Protein AF-A0A9Q0YJ57-F1 (afdb_monomer_lite)

Secondary structure (DSSP, 8-state):
-PPPPPSS-HHHHHHHHHHTTTTSPPTTS----EEE---TTS-TTGGGS-EEEETTSS-EEE-TTSSPPTT-B---TT---TTEEEEEETTEEEEEE---TTSSSS---

Radius of gyration: 16.54 Å; chains: 1; bounding box: 43×27×50 Å

Organism: Holothuria leucospilota (NCBI:txid206669)

Sequence (109 aa):
MAFQTCSVSPDGYRDEQCAATASEPHFDGMIYGWTRYFGSFLDFTDYCQNPCLRSDNMFWSRRPPGLNEDGTECWDYNVGDENVYLRCVRGFCLVRLLKSLHLYALNMP

Foldseek 3Di:
DDDDDDPADLQRVLQVVQQVQQPPADPVRDGFGWGQDDDPPDDQLQSQQSWTATPVRPDIDRGPVRGDDWFRFTDDPVPPDPQWTWTDDPSGTDTDGCPDPPPPPPDDD

Structure (mmCIF, N/CA/C/O backbone):
data_AF-A0A9Q0YJ57-F1
#
_entry.id   AF-A0A9Q0YJ57-F1
#
loop_
_atom_site.group_PDB
_atom_site.id
_atom_site.type_symbol
_atom_site.label_atom_id
_atom_site.label_alt_id
_atom_site.label_comp_id
_atom_site.label_asym_id
_atom_site.label_entity_id
_atom_site.label_seq_id
_atom_site.pdbx_PDB_ins_code
_atom_site.Cartn_x
_atom_site.Cartn_y
_atom_site.Cartn_z
_atom_site.occupancy
_atom_site.B_iso_or_equiv
_atom_site.auth_seq_id
_atom_site.auth_comp_id
_atom_site.auth_asym_id
_atom_site.auth_atom_id
_atom_site.pdbx_PDB_model_num
ATOM 1 N N . MET A 1 1 ? -10.142 -12.797 27.248 1.00 39.78 1 MET A N 1
ATOM 2 C CA . MET A 1 1 ? -9.075 -13.103 26.272 1.00 39.78 1 MET A CA 1
ATOM 3 C C . MET A 1 1 ? -8.180 -11.880 26.203 1.00 39.78 1 MET A C 1
ATOM 5 O O . MET A 1 1 ? -8.698 -10.804 25.938 1.00 39.78 1 MET A O 1
ATOM 9 N N . ALA A 1 2 ? -6.905 -12.005 26.570 1.00 44.44 2 ALA A N 1
ATOM 10 C CA . ALA A 1 2 ? -5.960 -10.894 26.488 1.00 44.44 2 ALA A CA 1
ATOM 11 C C . ALA A 1 2 ? -5.577 -10.673 25.017 1.00 44.44 2 ALA A C 1
ATOM 13 O O . ALA A 1 2 ? -5.301 -11.641 24.312 1.00 44.44 2 ALA A O 1
ATOM 14 N N . PHE A 1 3 ? -5.589 -9.423 24.553 1.00 55.47 3 PHE A N 1
ATOM 15 C CA . PHE A 1 3 ? -5.035 -9.076 23.246 1.00 55.47 3 PHE A CA 1
ATOM 16 C C . PHE A 1 3 ? -3.515 -9.214 23.328 1.00 55.47 3 PHE A C 1
ATOM 18 O O . PHE A 1 3 ? -2.870 -8.518 24.110 1.00 55.47 3 PHE A O 1
ATOM 25 N N . GLN A 1 4 ? -2.953 -10.142 22.560 1.00 66.06 4 GLN A N 1
ATOM 26 C CA . GLN A 1 4 ? -1.510 -10.300 22.452 1.00 66.06 4 GLN A CA 1
ATOM 27 C C . GLN A 1 4 ? -0.984 -9.293 21.428 1.00 66.06 4 GLN A C 1
ATOM 29 O O . GLN A 1 4 ? -1.465 -9.236 20.297 1.00 66.06 4 GLN A O 1
ATOM 34 N N . THR A 1 5 ? -0.010 -8.481 21.829 1.00 66.62 5 THR A N 1
ATOM 35 C CA . THR A 1 5 ? 0.680 -7.563 20.921 1.00 66.62 5 THR A CA 1
ATOM 36 C C . THR A 1 5 ? 1.546 -8.358 19.950 1.00 66.62 5 THR A C 1
ATOM 38 O O . THR A 1 5 ? 2.273 -9.263 20.368 1.00 66.62 5 THR A O 1
ATOM 41 N N . CYS A 1 6 ? 1.493 -8.010 18.666 1.00 74.62 6 CYS A N 1
ATOM 42 C CA . CYS A 1 6 ? 2.451 -8.521 17.690 1.00 74.62 6 CYS A CA 1
ATOM 43 C C . CYS A 1 6 ? 3.832 -7.891 17.939 1.00 74.62 6 CYS A C 1
ATOM 45 O O . CYS A 1 6 ? 3.927 -6.794 18.489 1.00 74.62 6 CYS A O 1
ATOM 47 N N . SER A 1 7 ? 4.905 -8.575 17.536 1.00 77.44 7 SER A N 1
ATOM 48 C CA . SER A 1 7 ? 6.268 -8.018 17.571 1.00 77.44 7 SER A CA 1
ATOM 49 C C . SER A 1 7 ? 6.485 -6.920 16.526 1.00 77.44 7 SER A C 1
ATOM 51 O O . SER A 1 7 ? 7.416 -6.129 16.649 1.00 77.44 7 SER A O 1
ATOM 53 N N . VAL A 1 8 ? 5.636 -6.888 15.498 1.00 78.12 8 VAL A N 1
ATOM 54 C CA . VAL A 1 8 ? 5.673 -5.922 14.402 1.00 78.12 8 VAL A CA 1
ATOM 55 C C . VAL A 1 8 ? 4.728 -4.771 14.733 1.00 78.12 8 VAL A C 1
ATOM 57 O O . VAL A 1 8 ? 3.608 -4.991 15.203 1.00 78.12 8 VAL A O 1
ATOM 60 N N . SER A 1 9 ? 5.179 -3.537 14.509 1.00 83.25 9 SER A N 1
ATOM 61 C CA . SER A 1 9 ? 4.307 -2.369 14.622 1.00 83.25 9 SER A CA 1
ATOM 62 C C . SER A 1 9 ? 3.229 -2.401 13.528 1.00 83.25 9 SER A C 1
ATOM 64 O O . SER A 1 9 ? 3.441 -3.012 12.480 1.00 83.25 9 SER A O 1
ATOM 66 N N . PRO A 1 10 ? 2.086 -1.725 13.713 1.00 80.00 10 PRO A N 1
ATOM 67 C CA . PRO A 1 10 ? 1.065 -1.645 12.667 1.00 80.00 10 PRO A CA 1
ATOM 68 C C . PRO A 1 10 ? 1.601 -1.131 11.321 1.00 80.00 10 PRO A C 1
ATOM 70 O O . PRO A 1 10 ? 1.283 -1.685 10.270 1.00 80.00 10 PRO A O 1
ATOM 73 N N . ASP A 1 11 ? 2.479 -0.126 11.361 1.00 81.56 11 ASP A N 1
ATOM 74 C CA . ASP A 1 11 ? 3.188 0.382 10.184 1.00 81.56 11 ASP A CA 1
ATOM 75 C C . ASP A 1 11 ? 4.098 -0.673 9.549 1.00 81.56 11 ASP A C 1
ATOM 77 O O . ASP A 1 11 ? 4.103 -0.821 8.327 1.00 81.56 11 ASP A O 1
ATOM 81 N N . GLY A 1 12 ? 4.835 -1.426 10.371 1.00 86.06 12 GLY A N 1
ATOM 82 C CA . GLY A 1 12 ? 5.713 -2.496 9.902 1.00 86.06 12 GLY A CA 1
ATOM 83 C C . GLY A 1 12 ? 4.940 -3.631 9.235 1.00 86.06 12 GLY A C 1
ATOM 84 O O . GLY A 1 12 ? 5.380 -4.165 8.224 1.00 86.06 12 GLY A O 1
ATOM 85 N N . TYR A 1 13 ? 3.739 -3.942 9.720 1.00 90.50 13 TYR A N 1
ATOM 86 C CA . TYR A 1 13 ? 2.889 -4.950 9.089 1.00 90.50 13 TYR A CA 1
ATOM 87 C C . TYR A 1 13 ? 2.419 -4.518 7.691 1.00 90.50 13 TYR A C 1
ATOM 89 O O . TYR A 1 13 ? 2.240 -5.349 6.800 1.00 90.50 13 TYR A O 1
ATOM 97 N N . ARG A 1 14 ? 2.272 -3.210 7.448 1.00 90.50 14 ARG A N 1
ATOM 98 C CA . ARG A 1 14 ? 1.981 -2.709 6.100 1.00 90.50 14 ARG A CA 1
ATOM 99 C C . ARG A 1 14 ? 3.199 -2.778 5.180 1.00 90.50 14 ARG A C 1
ATOM 101 O O . ARG A 1 14 ? 3.044 -3.061 3.994 1.00 90.50 14 ARG A O 1
ATOM 108 N N . ASP A 1 15 ? 4.404 -2.571 5.712 1.00 92.69 15 ASP A N 1
ATOM 109 C CA . ASP A 1 15 ? 5.631 -2.820 4.947 1.00 92.69 15 ASP A CA 1
ATOM 110 C C . ASP A 1 15 ? 5.745 -4.278 4.516 1.00 92.69 15 ASP A C 1
ATOM 112 O O . ASP A 1 15 ? 6.084 -4.533 3.364 1.00 92.69 15 ASP A O 1
ATOM 116 N N . GLU A 1 16 ? 5.422 -5.220 5.403 1.00 94.25 16 GLU A N 1
ATOM 117 C CA . GLU A 1 16 ? 5.428 -6.653 5.095 1.00 94.25 16 GLU A CA 1
ATOM 118 C C . GLU A 1 16 ? 4.461 -6.991 3.954 1.00 94.25 16 GLU A C 1
ATOM 120 O O . GLU A 1 16 ? 4.857 -7.657 2.995 1.00 94.25 16 GLU A O 1
ATOM 125 N N . GLN A 1 17 ? 3.229 -6.471 4.004 1.00 94.62 17 GLN A N 1
ATOM 126 C CA . GLN A 1 17 ? 2.241 -6.661 2.935 1.00 94.62 17 GLN A CA 1
ATOM 127 C C . GLN A 1 17 ? 2.726 -6.098 1.591 1.00 94.62 17 GLN A C 1
ATOM 129 O O . GLN A 1 17 ? 2.601 -6.762 0.562 1.00 94.62 17 GLN A O 1
ATOM 134 N N . CYS A 1 18 ? 3.336 -4.910 1.580 1.00 95.50 18 CYS A N 1
ATOM 135 C CA . CYS A 1 18 ? 3.898 -4.335 0.358 1.00 95.50 18 CYS A CA 1
ATOM 136 C C . CYS A 1 18 ? 5.098 -5.141 -0.164 1.00 95.50 18 CYS A C 1
ATOM 138 O O . CYS A 1 18 ? 5.152 -5.476 -1.353 1.00 95.50 18 CYS A O 1
ATOM 140 N N . ALA A 1 19 ? 6.039 -5.486 0.717 1.00 96.31 19 ALA A N 1
ATOM 141 C CA . ALA A 1 19 ? 7.251 -6.227 0.386 1.00 96.31 19 ALA A CA 1
ATOM 142 C C . ALA A 1 19 ? 6.950 -7.633 -0.153 1.00 96.31 19 ALA A C 1
ATOM 144 O O . ALA A 1 19 ? 7.650 -8.103 -1.051 1.00 96.31 19 ALA A O 1
ATOM 145 N N . ALA A 1 20 ? 5.873 -8.272 0.315 1.00 95.94 20 ALA A N 1
ATOM 146 C CA . ALA A 1 20 ? 5.409 -9.564 -0.192 1.00 95.94 20 ALA A CA 1
ATOM 147 C C . ALA A 1 20 ? 5.062 -9.539 -1.694 1.00 95.94 20 ALA A C 1
ATOM 149 O O . ALA A 1 20 ? 5.079 -10.577 -2.348 1.00 95.94 20 ALA A O 1
ATOM 150 N N . THR A 1 21 ? 4.805 -8.358 -2.266 1.00 95.31 21 THR A N 1
ATOM 151 C CA . THR A 1 21 ? 4.489 -8.186 -3.694 1.00 95.31 21 THR A CA 1
ATOM 152 C C . THR A 1 21 ? 5.712 -7.876 -4.555 1.00 95.31 21 THR A C 1
ATOM 154 O O . THR A 1 21 ? 5.559 -7.567 -5.736 1.00 95.31 21 THR A O 1
ATOM 157 N N . ALA A 1 22 ? 6.929 -7.915 -4.003 1.00 94.31 22 ALA A N 1
ATOM 158 C CA . ALA A 1 22 ? 8.140 -7.547 -4.737 1.00 94.31 22 ALA A CA 1
ATOM 159 C C . ALA A 1 22 ? 8.389 -8.433 -5.967 1.00 94.31 22 ALA A C 1
ATOM 161 O O . ALA A 1 22 ? 8.915 -7.949 -6.959 1.00 94.31 22 ALA A O 1
ATOM 162 N N . SER A 1 23 ? 7.974 -9.702 -5.950 1.00 95.25 23 SER A N 1
ATOM 163 C CA . SER A 1 23 ? 8.090 -10.596 -7.111 1.00 95.25 23 SER A CA 1
ATOM 164 C C . SER A 1 23 ? 7.079 -10.314 -8.223 1.00 95.25 23 SER A C 1
ATOM 166 O O . SER A 1 23 ? 7.273 -10.785 -9.342 1.00 95.25 23 SER A O 1
ATOM 168 N N . GLU A 1 24 ? 6.009 -9.568 -7.942 1.00 95.12 24 GLU A N 1
ATOM 169 C CA . GLU A 1 24 ? 4.978 -9.252 -8.928 1.00 95.12 24 GLU A CA 1
ATOM 170 C C . GLU A 1 24 ? 5.476 -8.132 -9.860 1.00 95.12 24 GLU A C 1
ATOM 172 O O . GLU A 1 24 ? 5.866 -7.060 -9.382 1.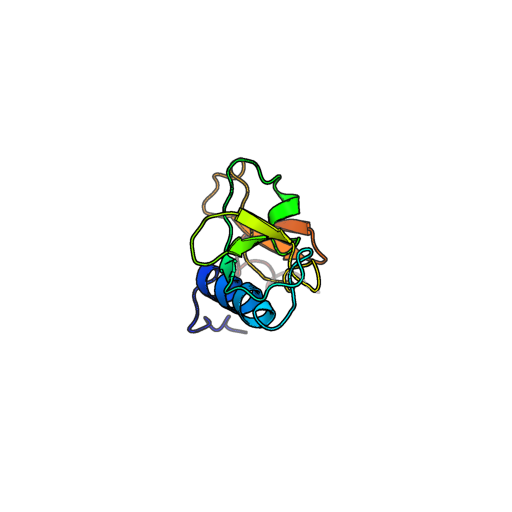00 95.12 24 GLU A O 1
ATOM 177 N N . PRO A 1 25 ? 5.456 -8.303 -11.190 1.00 94.94 25 PRO A N 1
ATOM 178 C CA . PRO A 1 25 ? 5.820 -7.225 -12.100 1.00 94.94 25 PRO A CA 1
ATOM 179 C C . PRO A 1 25 ? 4.902 -6.005 -11.946 1.00 94.94 25 PRO A C 1
ATOM 181 O O . PRO A 1 25 ? 3.715 -6.100 -11.624 1.00 94.94 25 PRO A O 1
ATOM 184 N N . HIS A 1 26 ? 5.456 -4.821 -12.158 1.00 94.19 26 HIS A N 1
ATOM 185 C CA . HIS A 1 26 ? 4.692 -3.596 -12.336 1.00 94.19 26 HIS A CA 1
ATOM 186 C C . HIS A 1 26 ? 4.141 -3.510 -13.775 1.00 94.19 26 HIS A C 1
ATOM 188 O O . HIS A 1 26 ? 4.457 -4.352 -14.615 1.00 94.19 26 HIS A O 1
ATOM 194 N N . PHE A 1 27 ? 3.284 -2.526 -14.086 1.00 91.12 27 PHE A N 1
ATOM 195 C CA . PHE A 1 27 ? 2.628 -2.437 -15.405 1.00 91.12 27 PHE A CA 1
ATOM 196 C C . PHE A 1 27 ? 3.612 -2.230 -16.569 1.00 91.12 27 PHE A C 1
ATOM 198 O O . PHE A 1 27 ? 3.278 -2.489 -17.721 1.00 91.12 27 PHE A O 1
ATOM 205 N N . ASP A 1 28 ? 4.817 -1.754 -16.265 1.00 94.38 28 ASP A N 1
ATOM 206 C CA . ASP A 1 28 ? 5.944 -1.596 -17.188 1.00 94.38 28 ASP A CA 1
ATOM 207 C C . ASP A 1 28 ? 6.760 -2.894 -17.366 1.00 94.38 28 ASP A C 1
ATOM 209 O O . ASP A 1 28 ? 7.740 -2.911 -18.108 1.00 94.38 28 ASP A O 1
ATOM 213 N N . GLY A 1 29 ? 6.362 -3.984 -16.700 1.00 95.00 29 GLY A N 1
ATOM 214 C CA . GLY A 1 29 ? 7.032 -5.282 -16.719 1.00 95.00 29 GLY A CA 1
ATOM 215 C C . GLY A 1 29 ? 8.223 -5.399 -15.765 1.00 95.00 29 GLY A C 1
ATOM 216 O O . GLY A 1 29 ? 8.842 -6.462 -15.707 1.00 95.00 29 GLY A O 1
ATOM 217 N N . MET A 1 30 ? 8.554 -4.350 -15.008 1.00 95.88 30 MET A N 1
ATOM 218 C CA . MET A 1 30 ? 9.711 -4.333 -14.113 1.00 95.88 30 MET A CA 1
ATOM 219 C C . MET A 1 30 ? 9.357 -4.816 -12.704 1.00 95.88 30 MET A C 1
ATOM 221 O O . MET A 1 30 ? 8.245 -4.628 -12.215 1.00 95.88 30 MET A O 1
ATOM 225 N N . ILE A 1 31 ? 10.334 -5.417 -12.027 1.00 96.06 31 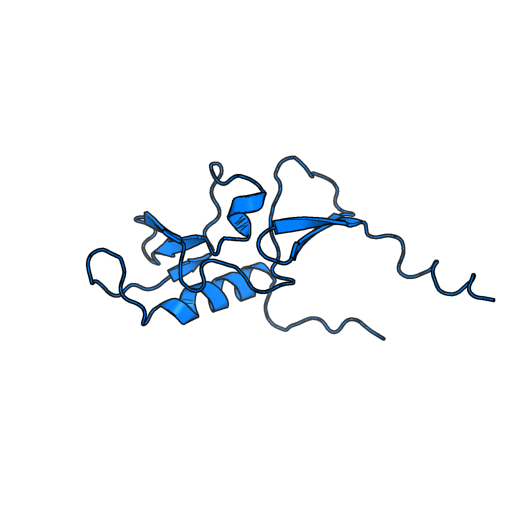ILE A N 1
ATOM 226 C CA . ILE A 1 31 ? 10.237 -5.828 -10.622 1.00 96.06 31 ILE A CA 1
ATOM 227 C C . ILE A 1 31 ? 10.859 -4.751 -9.734 1.00 96.06 31 ILE A C 1
ATOM 229 O O . ILE A 1 31 ? 11.949 -4.250 -10.016 1.00 96.06 31 ILE A O 1
ATOM 233 N N . TYR A 1 32 ? 10.173 -4.426 -8.640 1.00 96.06 32 TYR A N 1
ATOM 234 C CA . TYR A 1 32 ? 10.597 -3.405 -7.691 1.00 96.06 32 TYR A CA 1
ATOM 235 C C . TYR A 1 32 ? 10.423 -3.864 -6.245 1.00 96.06 32 TYR A C 1
ATOM 237 O O . TYR A 1 32 ? 9.569 -4.693 -5.941 1.00 96.06 32 TYR A O 1
ATOM 245 N N . GLY A 1 33 ? 11.215 -3.274 -5.347 1.00 97.31 33 GLY A N 1
A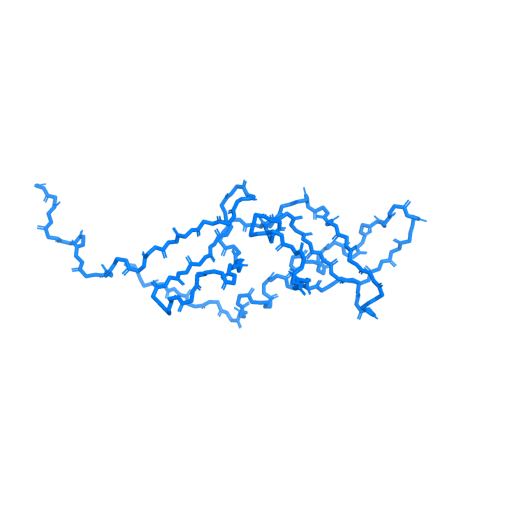TOM 246 C CA . GLY A 1 33 ? 10.926 -3.296 -3.917 1.00 97.31 33 GLY A CA 1
ATOM 247 C C . GLY A 1 33 ? 9.815 -2.304 -3.573 1.00 97.31 33 GLY A C 1
ATOM 248 O O . GLY A 1 33 ? 9.702 -1.248 -4.206 1.00 97.31 33 GLY A O 1
ATOM 249 N N . TRP A 1 34 ? 9.022 -2.638 -2.557 1.00 96.62 34 TRP A N 1
ATOM 250 C CA . TRP A 1 34 ? 7.870 -1.853 -2.121 1.00 96.62 34 TRP A CA 1
ATOM 251 C C . TRP A 1 34 ? 7.849 -1.708 -0.599 1.00 96.62 34 TRP A C 1
ATOM 253 O O . TRP A 1 34 ? 8.211 -2.630 0.125 1.00 96.62 34 TRP A O 1
ATOM 263 N N . THR A 1 35 ? 7.404 -0.550 -0.124 1.00 95.31 35 THR A N 1
ATOM 264 C CA . THR A 1 35 ? 7.197 -0.204 1.292 1.00 95.31 35 THR A CA 1
ATOM 265 C C . THR A 1 35 ? 5.849 0.499 1.433 1.00 95.31 35 THR A C 1
ATOM 267 O O . THR A 1 35 ? 5.207 0.843 0.435 1.00 95.31 35 THR A O 1
ATOM 270 N N . ARG A 1 36 ? 5.386 0.705 2.664 1.00 91.56 36 ARG A N 1
ATOM 271 C CA . ARG A 1 36 ? 4.133 1.401 2.948 1.00 91.56 36 ARG A CA 1
ATOM 272 C C . ARG A 1 36 ? 4.105 2.789 2.297 1.00 91.56 36 ARG A C 1
ATOM 274 O O . ARG A 1 36 ? 5.044 3.571 2.428 1.00 91.56 36 ARG A O 1
ATOM 281 N N . TYR A 1 37 ? 3.001 3.130 1.633 1.00 91.19 37 TYR A N 1
ATOM 282 C CA . TYR A 1 37 ? 2.750 4.504 1.192 1.00 91.19 37 TYR A CA 1
ATOM 283 C C . TYR A 1 37 ? 1.839 5.227 2.187 1.00 91.19 37 TYR A C 1
ATOM 285 O O . TYR A 1 37 ? 0.821 4.681 2.617 1.00 91.19 37 TYR A O 1
ATOM 293 N N . PHE A 1 38 ? 2.210 6.453 2.551 1.00 82.81 38 PHE A N 1
ATOM 294 C CA . PHE A 1 38 ? 1.354 7.427 3.225 1.00 82.81 38 PHE A CA 1
ATOM 295 C C . PHE A 1 38 ? 1.349 8.688 2.367 1.00 82.81 38 PHE A C 1
ATOM 297 O O . PHE A 1 38 ? 2.390 9.316 2.179 1.00 82.81 38 PHE A O 1
ATOM 304 N N . GLY A 1 39 ? 0.194 9.038 1.813 1.00 76.19 39 GLY A N 1
ATOM 305 C CA . GLY A 1 39 ? 0.041 10.210 0.961 1.00 76.19 39 GLY A CA 1
ATOM 306 C C . GLY A 1 39 ? -1.049 11.118 1.502 1.00 76.19 39 GLY A C 1
ATOM 307 O O . GLY A 1 39 ? -2.131 10.645 1.838 1.00 76.19 39 GLY A O 1
ATOM 308 N N . SER A 1 40 ? -0.797 12.427 1.519 1.00 67.81 40 SER A N 1
ATOM 309 C CA . SER A 1 40 ? -1.807 13.450 1.839 1.00 67.81 40 SER A CA 1
ATOM 310 C C . SER A 1 40 ? -2.956 13.508 0.825 1.00 67.81 40 SER A C 1
ATOM 312 O O . SER A 1 40 ? -3.960 14.159 1.079 1.00 67.81 40 SER A O 1
ATOM 314 N N . PHE A 1 41 ? -2.784 12.865 -0.332 1.00 67.94 41 PHE A N 1
ATOM 315 C CA . PHE A 1 41 ? -3.758 12.807 -1.423 1.00 67.94 41 PHE A CA 1
ATOM 316 C C . PHE A 1 41 ? -4.567 11.507 -1.447 1.00 67.94 41 PHE A C 1
ATOM 318 O O . PHE A 1 41 ? -5.408 11.351 -2.326 1.00 67.94 41 PHE A O 1
ATOM 325 N N . LEU A 1 42 ? -4.286 10.557 -0.547 1.00 70.56 42 LEU A N 1
ATOM 326 C CA . LEU A 1 42 ? -5.110 9.361 -0.430 1.00 70.56 42 LEU A CA 1
ATOM 327 C C . LEU A 1 42 ? -6.366 9.706 0.356 1.00 70.56 42 LEU A C 1
ATOM 329 O O . LEU A 1 42 ? -6.281 10.165 1.499 1.00 70.56 42 LEU A O 1
ATOM 333 N N . ASP A 1 43 ? -7.519 9.426 -0.241 1.00 72.38 43 ASP A N 1
ATOM 334 C CA . ASP A 1 43 ? -8.762 9.413 0.509 1.00 72.38 43 ASP A CA 1
ATOM 335 C C . ASP A 1 43 ? -8.694 8.337 1.598 1.00 72.38 43 ASP A C 1
ATOM 337 O O . ASP A 1 43 ? -8.031 7.306 1.467 1.00 72.38 43 ASP A O 1
ATOM 341 N N . PHE A 1 44 ? -9.434 8.557 2.680 1.00 71.50 44 PHE A N 1
ATOM 342 C CA . PHE A 1 44 ? -9.537 7.650 3.826 1.00 71.50 44 PHE A CA 1
ATOM 343 C C . PHE A 1 44 ? -9.706 6.167 3.442 1.00 71.50 44 PHE A C 1
ATOM 345 O O . PHE A 1 44 ? -9.096 5.277 4.036 1.00 71.50 44 PHE A O 1
ATOM 352 N N . THR A 1 45 ? -10.517 5.888 2.419 1.00 72.31 45 THR A N 1
ATOM 353 C CA . THR A 1 45 ? -10.771 4.512 1.962 1.00 72.31 45 THR A CA 1
ATOM 354 C C . THR A 1 45 ? -9.629 3.921 1.134 1.00 72.31 45 THR A C 1
ATOM 356 O O . THR A 1 45 ? -9.439 2.704 1.144 1.00 72.31 45 THR A O 1
ATOM 359 N N . ASP A 1 46 ? -8.811 4.758 0.494 1.00 85.62 46 ASP A N 1
ATOM 360 C CA . ASP A 1 46 ? -7.713 4.313 -0.362 1.00 85.62 46 ASP A CA 1
ATOM 361 C C . ASP A 1 46 ? -6.557 3.703 0.431 1.00 85.62 46 ASP A C 1
ATOM 363 O O . ASP A 1 46 ? -5.825 2.867 -0.100 1.00 85.62 46 ASP A O 1
ATOM 367 N N . TYR A 1 47 ? -6.433 4.027 1.721 1.00 86.50 47 TYR A N 1
ATOM 368 C CA . TYR A 1 47 ? -5.459 3.385 2.604 1.00 86.50 47 TYR A CA 1
ATOM 369 C C . TYR A 1 47 ? -5.605 1.867 2.653 1.00 86.50 47 TYR A C 1
ATOM 371 O O . TYR A 1 47 ? -4.610 1.170 2.819 1.00 86.50 47 TYR A O 1
ATOM 379 N N . CYS A 1 48 ? -6.822 1.348 2.485 1.00 91.06 48 CYS A N 1
ATOM 380 C CA . CYS A 1 48 ? -7.092 -0.085 2.521 1.00 91.06 48 CYS A CA 1
ATOM 381 C C . CYS A 1 48 ? -7.021 -0.757 1.145 1.00 91.06 48 CYS A C 1
ATOM 383 O O . CYS A 1 48 ? -7.223 -1.966 1.061 1.00 91.06 48 CYS A O 1
ATOM 385 N N . GLN A 1 49 ? -6.688 -0.007 0.090 1.00 93.19 49 GLN A N 1
ATOM 386 C CA . GLN A 1 49 ? -6.562 -0.485 -1.293 1.00 93.19 49 GLN A CA 1
ATOM 387 C C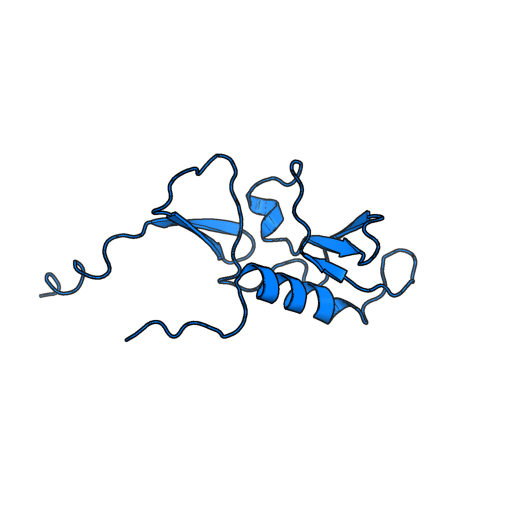 . GLN A 1 49 ? -5.115 -0.893 -1.650 1.00 93.19 49 GLN A C 1
ATOM 389 O O . GLN A 1 49 ? -4.674 -0.743 -2.792 1.00 93.19 49 GLN A O 1
ATOM 394 N N . ASN A 1 50 ? -4.355 -1.342 -0.645 1.00 93.19 50 ASN A N 1
ATOM 395 C CA . ASN A 1 50 ? -2.937 -1.713 -0.715 1.00 93.19 50 ASN A CA 1
ATOM 396 C C . ASN A 1 50 ? -2.037 -0.743 -1.515 1.00 93.19 50 ASN A C 1
ATOM 398 O O . ASN A 1 50 ? -1.391 -1.148 -2.491 1.00 93.19 50 ASN A O 1
ATOM 402 N N . PRO A 1 51 ? -2.008 0.558 -1.159 1.00 93.75 51 PRO A N 1
ATOM 403 C CA . PRO A 1 51 ? -1.095 1.498 -1.784 1.00 93.75 51 PRO A CA 1
ATOM 404 C C . PRO A 1 51 ? 0.329 1.292 -1.248 1.00 93.75 51 PRO A C 1
ATOM 406 O O . PRO A 1 51 ? 0.596 1.439 -0.051 1.00 93.75 51 PRO A O 1
ATOM 409 N N . CYS A 1 52 ? 1.263 1.019 -2.154 1.00 94.75 52 CYS A N 1
ATOM 410 C CA . CYS A 1 52 ? 2.667 0.816 -1.827 1.00 94.75 52 CYS A CA 1
ATOM 411 C C . CYS A 1 52 ? 3.556 1.797 -2.581 1.00 94.75 52 CYS A C 1
ATOM 413 O O . CYS A 1 52 ? 3.346 2.085 -3.760 1.00 94.75 52 CYS A O 1
ATOM 415 N N . LEU A 1 53 ? 4.575 2.293 -1.892 1.00 95.56 53 LEU A N 1
ATOM 416 C CA . LEU A 1 53 ? 5.593 3.177 -2.429 1.00 95.56 53 LEU A CA 1
ATOM 417 C C . LEU A 1 53 ? 6.764 2.325 -2.896 1.00 95.56 53 LEU A C 1
ATOM 419 O O . LEU A 1 53 ? 7.194 1.415 -2.184 1.00 95.56 53 LEU A O 1
ATOM 423 N N . ARG A 1 54 ? 7.288 2.600 -4.087 1.00 96.12 54 ARG A N 1
ATOM 424 C CA . ARG A 1 54 ? 8.524 1.964 -4.536 1.00 96.12 54 ARG A CA 1
ATOM 425 C C . ARG A 1 54 ? 9.647 2.298 -3.554 1.00 96.12 54 ARG A C 1
ATOM 427 O O . ARG A 1 54 ? 9.721 3.432 -3.097 1.00 96.12 54 ARG A O 1
ATOM 434 N N . SER A 1 55 ? 10.531 1.353 -3.238 1.00 94.44 55 SER A N 1
ATOM 435 C CA . SER A 1 55 ? 11.545 1.525 -2.178 1.00 94.44 55 SER A CA 1
ATOM 436 C C . SER A 1 55 ? 12.504 2.714 -2.365 1.00 94.44 55 SER A C 1
ATOM 438 O O . SER A 1 55 ? 13.151 3.119 -1.406 1.00 94.44 55 SER A O 1
ATOM 440 N N . ASP A 1 56 ? 12.609 3.281 -3.568 1.00 93.94 56 ASP A N 1
ATOM 441 C CA . ASP A 1 56 ? 13.388 4.493 -3.863 1.00 93.94 56 ASP A CA 1
ATOM 442 C C . ASP A 1 56 ? 12.547 5.788 -3.872 1.00 93.94 56 ASP A C 1
ATOM 444 O O . ASP A 1 56 ? 13.030 6.846 -4.272 1.00 93.94 56 ASP A O 1
ATOM 448 N N . ASN A 1 57 ? 11.290 5.708 -3.432 1.00 92.62 57 ASN A N 1
ATOM 449 C CA . ASN A 1 57 ? 10.313 6.791 -3.331 1.00 92.62 57 ASN A CA 1
ATOM 450 C C . ASN A 1 57 ? 9.919 7.465 -4.656 1.00 92.62 57 ASN A C 1
ATOM 452 O O . ASN A 1 57 ? 9.318 8.539 -4.630 1.00 92.62 57 ASN A O 1
ATOM 456 N N . MET A 1 58 ? 10.222 6.875 -5.818 1.00 93.75 58 MET A N 1
ATOM 457 C CA . MET A 1 58 ? 9.944 7.542 -7.099 1.00 93.75 58 MET A CA 1
ATOM 458 C C . MET A 1 58 ? 8.459 7.578 -7.472 1.00 93.75 58 MET A C 1
ATOM 460 O O . MET A 1 58 ? 8.002 8.552 -8.067 1.00 93.75 58 MET A O 1
ATOM 464 N N . PHE A 1 59 ? 7.703 6.530 -7.149 1.00 93.31 59 PHE A N 1
ATOM 465 C CA . PHE A 1 59 ? 6.260 6.483 -7.378 1.00 93.31 59 PHE A CA 1
ATOM 466 C C . PHE A 1 59 ? 5.585 5.466 -6.466 1.00 93.31 59 PHE A C 1
ATOM 468 O O . PHE A 1 59 ? 6.229 4.562 -5.929 1.00 93.31 59 PHE A O 1
ATOM 475 N N . TRP A 1 60 ? 4.271 5.603 -6.326 1.00 93.31 60 TRP A N 1
ATOM 476 C CA . TRP A 1 60 ? 3.428 4.636 -5.640 1.00 93.31 60 TRP A CA 1
ATOM 477 C C . TRP A 1 60 ? 2.522 3.913 -6.636 1.00 93.31 60 TRP A C 1
ATOM 479 O O . TRP A 1 60 ? 2.257 4.402 -7.734 1.00 93.31 60 TRP A O 1
ATOM 489 N N . SER A 1 61 ? 2.061 2.729 -6.253 1.00 94.06 61 SER A N 1
ATOM 490 C CA . SER A 1 61 ? 1.115 1.934 -7.029 1.00 94.06 61 SER A CA 1
ATOM 491 C C . SER A 1 61 ? 0.264 1.081 -6.093 1.00 94.06 61 SER A C 1
ATOM 493 O O . SER A 1 61 ? 0.679 0.779 -4.972 1.00 94.06 61 SER A O 1
ATOM 495 N N . ARG A 1 62 ? -0.929 0.680 -6.542 1.00 93.94 62 ARG A N 1
ATOM 496 C CA . ARG A 1 62 ? -1.736 -0.318 -5.826 1.00 93.94 62 ARG A CA 1
ATOM 497 C C . ARG A 1 62 ? -1.193 -1.697 -6.157 1.00 93.94 62 ARG A C 1
ATOM 499 O O . ARG A 1 62 ? -1.066 -2.046 -7.332 1.00 93.94 62 ARG A O 1
ATOM 506 N N . ARG A 1 63 ? -0.846 -2.469 -5.133 1.00 94.31 63 ARG A N 1
ATOM 507 C CA . ARG A 1 63 ? -0.202 -3.772 -5.317 1.00 94.31 63 ARG A CA 1
ATOM 508 C C . ARG A 1 63 ? -1.184 -4.916 -5.083 1.00 94.31 63 ARG A C 1
ATOM 510 O O . ARG A 1 63 ? -2.084 -4.770 -4.254 1.00 94.31 63 ARG A O 1
ATOM 517 N N . PRO A 1 64 ? -1.046 -6.050 -5.796 1.00 93.50 64 PRO A N 1
ATOM 518 C CA . PRO A 1 64 ? -1.876 -7.230 -5.563 1.00 93.50 64 PRO A CA 1
ATOM 519 C C . PRO A 1 64 ? -1.905 -7.630 -4.075 1.00 93.50 64 PRO A C 1
ATOM 521 O O . PRO A 1 64 ? -0.897 -7.455 -3.398 1.00 93.50 64 PRO A O 1
ATOM 524 N N . PRO A 1 65 ? -3.036 -8.123 -3.538 1.00 91.19 65 PRO A N 1
ATOM 525 C CA . PRO A 1 65 ? -4.315 -8.374 -4.214 1.00 91.19 65 PRO A CA 1
ATOM 526 C C . PRO A 1 65 ? -5.172 -7.111 -4.437 1.00 91.19 65 PRO A C 1
ATOM 528 O O . PRO A 1 65 ? -6.322 -7.212 -4.851 1.00 91.19 65 PRO A O 1
ATOM 531 N N . GLY A 1 66 ? -4.632 -5.920 -4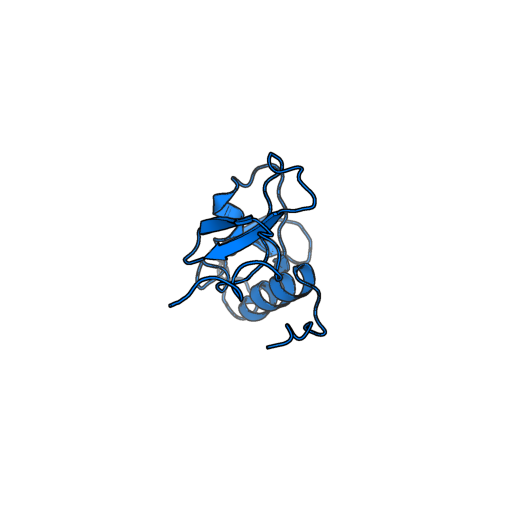.175 1.00 90.25 66 GLY A N 1
ATOM 532 C CA . GLY A 1 66 ? -5.328 -4.639 -4.302 1.00 90.25 66 GLY A CA 1
ATOM 533 C C . GLY A 1 66 ? -6.053 -4.211 -3.031 1.00 90.25 66 GLY A C 1
ATOM 534 O O . GLY A 1 66 ? -6.643 -3.139 -3.022 1.00 90.25 66 GLY A O 1
ATOM 535 N N . LEU A 1 67 ? -5.997 -5.019 -1.969 1.00 93.06 67 LEU A N 1
ATOM 536 C CA . LEU A 1 67 ? -6.581 -4.743 -0.662 1.00 93.06 67 LEU A CA 1
ATOM 537 C C . LEU A 1 67 ? -5.587 -5.128 0.433 1.00 93.06 67 LEU A C 1
ATOM 539 O O . LEU A 1 67 ? -4.915 -6.151 0.311 1.00 93.06 67 LEU A O 1
ATOM 543 N N . ASN A 1 68 ? -5.526 -4.327 1.494 1.00 91.69 68 ASN A N 1
ATOM 544 C CA . ASN A 1 68 ? -4.832 -4.728 2.716 1.00 91.69 68 ASN A CA 1
ATOM 545 C C . ASN A 1 68 ? -5.648 -5.782 3.465 1.00 91.69 68 ASN A C 1
ATOM 547 O O . ASN A 1 68 ? -6.880 -5.793 3.391 1.00 91.69 68 ASN A O 1
ATOM 551 N N . GLU A 1 69 ? -4.961 -6.619 4.236 1.00 92.44 69 GLU A N 1
ATOM 552 C CA . GLU A 1 69 ? -5.597 -7.604 5.106 1.00 92.44 69 GLU A CA 1
ATOM 553 C C . GLU A 1 69 ? -6.475 -6.926 6.172 1.00 92.44 69 GLU A C 1
ATOM 555 O O . GLU A 1 69 ? -6.159 -5.844 6.691 1.00 92.44 69 GLU A O 1
ATOM 560 N N . ASP A 1 70 ? -7.594 -7.571 6.507 1.00 89.50 70 ASP A N 1
ATOM 561 C CA . ASP A 1 70 ? -8.507 -7.092 7.543 1.00 89.50 70 ASP A CA 1
ATOM 562 C C . ASP A 1 70 ? -7.770 -6.975 8.886 1.00 89.50 70 ASP A C 1
ATOM 564 O O . ASP A 1 70 ? -7.102 -7.902 9.337 1.00 89.50 70 ASP A O 1
ATOM 568 N N . GLY A 1 71 ? -7.903 -5.824 9.546 1.00 87.12 71 GLY A N 1
ATOM 569 C CA . GLY A 1 71 ? -7.154 -5.495 10.760 1.00 87.12 71 GLY A CA 1
ATOM 570 C C . GLY A 1 71 ? -5.858 -4.712 10.523 1.00 87.12 71 GLY A C 1
ATOM 571 O O . GLY A 1 71 ? -5.257 -4.259 11.497 1.00 87.12 71 GLY A O 1
ATOM 572 N N . THR A 1 72 ? -5.461 -4.463 9.272 1.00 89.44 72 THR A N 1
ATOM 573 C CA . THR A 1 72 ? -4.386 -3.504 8.964 1.00 89.44 72 THR A CA 1
ATOM 574 C C . THR A 1 72 ? -4.782 -2.105 9.437 1.00 89.44 72 THR A C 1
ATOM 576 O O . THR A 1 72 ? -5.926 -1.684 9.258 1.00 89.44 72 THR A O 1
ATOM 579 N N . GLU A 1 73 ? -3.860 -1.374 10.063 1.00 86.06 73 GLU A N 1
ATOM 580 C CA . GLU A 1 73 ? -4.105 0.011 10.466 1.00 86.06 73 GLU A CA 1
ATOM 581 C C . GLU A 1 73 ? -4.209 0.929 9.245 1.00 86.06 73 GLU A C 1
ATOM 583 O O . GLU A 1 73 ? -3.430 0.838 8.293 1.00 86.06 73 GLU A O 1
ATOM 588 N N . CYS A 1 74 ? -5.197 1.814 9.281 1.00 84.62 74 CYS A N 1
ATOM 589 C CA . CYS A 1 74 ? -5.424 2.838 8.271 1.00 84.62 74 CYS A CA 1
ATOM 590 C C . CYS A 1 74 ? -5.556 4.202 8.950 1.00 84.62 74 CYS A C 1
ATOM 592 O O . CYS A 1 74 ? -5.597 4.282 10.176 1.00 84.62 74 CYS A O 1
ATOM 594 N N . TRP A 1 75 ? -5.564 5.278 8.165 1.00 78.31 75 TRP A N 1
ATOM 595 C CA . TRP A 1 75 ? -5.461 6.634 8.695 1.00 78.31 75 TRP A CA 1
ATOM 596 C C . TRP A 1 75 ? -6.564 7.543 8.153 1.00 78.31 75 TRP A C 1
ATOM 598 O O . TRP A 1 75 ? -6.907 7.473 6.974 1.00 78.31 75 TRP A O 1
ATOM 608 N N . ASP A 1 76 ? -7.082 8.422 9.012 1.00 75.38 76 ASP A N 1
ATOM 609 C CA . ASP A 1 76 ? -7.972 9.527 8.657 1.00 75.38 76 ASP A CA 1
ATOM 610 C C . ASP A 1 76 ? -7.463 10.796 9.339 1.00 75.38 76 ASP A C 1
ATOM 612 O O . ASP A 1 76 ? -7.491 10.905 10.563 1.00 75.38 76 ASP A O 1
ATOM 616 N N . TYR A 1 77 ? -7.018 11.777 8.555 1.00 66.06 77 TYR A N 1
ATOM 617 C CA . TYR A 1 77 ? -6.559 13.058 9.095 1.00 66.06 77 TYR A CA 1
ATOM 618 C C . TYR A 1 77 ? -7.683 13.871 9.756 1.00 66.06 77 TYR A C 1
ATOM 620 O O . TYR A 1 77 ? -7.394 14.806 10.500 1.00 66.06 77 TYR A O 1
ATOM 628 N N . ASN A 1 78 ? -8.950 13.521 9.514 1.00 67.19 78 ASN A N 1
ATOM 629 C CA . ASN A 1 78 ? -10.103 14.169 10.136 1.00 67.19 78 ASN A CA 1
ATOM 630 C C . ASN A 1 78 ? -10.481 13.545 11.488 1.00 67.19 78 ASN A C 1
ATOM 632 O O . ASN A 1 78 ? -11.280 14.121 12.226 1.00 67.19 78 ASN A O 1
ATOM 636 N N . VAL A 1 79 ? -9.912 12.385 11.831 1.00 67.38 79 VAL A N 1
ATOM 637 C CA . VAL A 1 79 ? -10.147 11.702 13.106 1.00 67.38 79 VAL A CA 1
ATOM 638 C C . VAL A 1 79 ? -8.940 11.949 14.008 1.00 67.38 79 VAL A C 1
ATOM 640 O O . VAL A 1 79 ? -7.998 11.169 14.055 1.00 67.38 79 VAL A O 1
ATOM 643 N N . GLY A 1 80 ? -8.967 13.077 14.718 1.00 59.47 80 GLY A N 1
ATOM 644 C CA . GLY A 1 80 ? -7.935 13.471 15.686 1.00 59.47 80 GLY A CA 1
ATOM 645 C C . GLY A 1 80 ? -8.169 12.957 17.112 1.00 59.47 80 GLY A C 1
ATOM 646 O O . GLY A 1 80 ? -7.658 13.558 18.051 1.00 59.47 80 GLY A O 1
ATOM 647 N N . ASP A 1 81 ? -8.989 11.919 17.297 1.00 62.41 81 ASP A N 1
ATOM 648 C CA . ASP A 1 81 ? -9.313 11.379 18.622 1.00 62.41 81 ASP A CA 1
ATOM 649 C C . ASP A 1 81 ? -8.386 10.207 18.970 1.00 62.41 81 ASP A C 1
ATOM 651 O O . ASP A 1 81 ? -8.405 9.165 18.315 1.00 62.41 81 ASP A O 1
ATOM 655 N N . GLU A 1 82 ? -7.607 10.365 20.042 1.00 65.56 82 GLU A N 1
ATOM 656 C CA . GLU A 1 82 ? -6.694 9.346 20.578 1.00 65.56 82 GLU A CA 1
ATOM 657 C C . GLU A 1 82 ? -7.416 8.063 21.043 1.00 65.56 82 GLU A C 1
ATOM 659 O O . GLU A 1 82 ? -6.779 7.033 21.260 1.00 65.56 82 GLU A O 1
ATOM 664 N N . ASN A 1 83 ? -8.747 8.091 21.179 1.00 67.94 83 ASN A N 1
ATOM 665 C CA . ASN A 1 83 ? -9.559 6.953 21.621 1.00 67.94 83 ASN A CA 1
ATOM 666 C C . ASN A 1 83 ? -10.158 6.127 20.473 1.00 67.94 83 ASN A C 1
ATOM 668 O O . ASN A 1 83 ? -11.028 5.271 20.694 1.00 67.94 83 ASN A O 1
ATOM 672 N N . VAL A 1 84 ? -9.733 6.385 19.239 1.00 73.25 84 VAL A N 1
ATOM 673 C CA . VAL A 1 84 ? -10.231 5.697 18.051 1.00 73.25 84 VAL A CA 1
ATOM 674 C C . VAL A 1 84 ? -9.101 4.938 17.379 1.00 73.25 84 VAL A C 1
ATOM 676 O O . VAL A 1 84 ? -8.053 5.494 17.077 1.00 73.25 84 VAL A O 1
ATOM 679 N N . TYR A 1 85 ? -9.358 3.667 17.067 1.00 77.44 85 TYR A N 1
ATOM 680 C CA . TYR A 1 85 ? -8.506 2.911 16.157 1.00 77.44 85 TYR A CA 1
ATOM 681 C C . TYR A 1 85 ? -9.212 2.723 14.821 1.00 77.44 85 TYR A C 1
ATOM 683 O O . TYR A 1 85 ? -10.360 2.273 14.753 1.00 77.44 85 TYR A O 1
ATOM 691 N N . LEU A 1 86 ? -8.492 3.046 13.755 1.00 84.56 86 LEU A N 1
ATOM 692 C CA . LEU A 1 86 ? -8.921 2.875 12.377 1.00 84.56 86 LEU A CA 1
ATOM 693 C C . LEU A 1 86 ? -8.324 1.580 11.823 1.00 84.56 86 LEU A C 1
ATOM 695 O O . LEU A 1 86 ? -7.120 1.328 11.945 1.00 84.56 86 LEU A O 1
ATOM 699 N N . ARG A 1 87 ? -9.167 0.715 11.261 1.00 88.19 87 ARG A N 1
ATOM 700 C CA . ARG A 1 87 ? -8.743 -0.596 10.751 1.00 88.19 87 ARG A CA 1
ATOM 701 C C . ARG A 1 87 ? -9.388 -0.896 9.407 1.00 88.19 87 ARG A C 1
ATOM 703 O O . ARG A 1 87 ? -10.564 -0.595 9.206 1.00 88.19 87 ARG A O 1
ATOM 710 N N . CYS A 1 88 ? -8.631 -1.528 8.519 1.00 89.12 88 CYS A N 1
ATOM 711 C CA . CYS A 1 88 ? -9.152 -2.051 7.270 1.00 89.12 88 CYS A CA 1
ATOM 712 C C . CYS A 1 88 ? -10.104 -3.212 7.542 1.00 89.12 88 CYS A C 1
ATOM 714 O O . CYS A 1 88 ? -9.784 -4.124 8.302 1.00 89.12 88 CYS A O 1
ATOM 716 N N . VAL A 1 89 ? -11.283 -3.160 6.931 1.00 89.62 89 VAL A N 1
ATOM 717 C CA . VAL A 1 89 ? -12.264 -4.242 6.914 1.00 89.62 89 VAL A CA 1
ATOM 718 C C . VAL A 1 89 ? -12.869 -4.285 5.519 1.00 89.62 89 VAL A C 1
ATOM 720 O O . VAL A 1 89 ? -13.537 -3.342 5.091 1.00 89.62 89 VAL A O 1
ATOM 723 N N . ARG A 1 90 ? -12.626 -5.375 4.793 1.00 88.56 90 ARG A N 1
ATOM 724 C CA . ARG A 1 90 ? -13.078 -5.600 3.415 1.00 88.56 90 ARG A CA 1
ATOM 725 C C . ARG A 1 90 ? -12.720 -4.451 2.466 1.00 88.56 90 ARG A C 1
ATOM 727 O O . ARG A 1 90 ? -13.533 -4.064 1.630 1.00 88.56 90 ARG A O 1
ATOM 734 N N . GLY A 1 91 ? -11.518 -3.895 2.615 1.00 88.50 91 GLY A N 1
ATOM 735 C CA . GLY A 1 91 ? -11.033 -2.800 1.769 1.00 88.50 91 GLY A CA 1
ATOM 736 C C . GLY A 1 91 ? -11.528 -1.404 2.144 1.00 88.50 91 GLY A C 1
ATOM 737 O O . GLY A 1 91 ? -11.215 -0.450 1.435 1.00 88.50 91 GLY A O 1
ATOM 738 N N . PHE A 1 92 ? -12.263 -1.265 3.249 1.00 87.75 92 PHE A N 1
ATOM 739 C CA . PHE A 1 92 ? -12.690 0.022 3.789 1.00 87.75 92 PHE A CA 1
ATOM 740 C C . PHE A 1 92 ? -11.953 0.312 5.086 1.00 87.75 92 PHE A C 1
ATOM 742 O O . PHE A 1 92 ? -11.844 -0.562 5.944 1.00 87.75 92 PHE A O 1
ATOM 749 N N . CYS A 1 93 ? -11.489 1.546 5.254 1.00 86.44 93 CYS A N 1
ATOM 750 C CA . CYS A 1 93 ? -11.034 1.997 6.557 1.00 86.44 93 CYS A CA 1
ATOM 751 C C . CYS A 1 93 ? -12.273 2.228 7.429 1.00 86.44 93 CYS A C 1
ATOM 753 O O . CYS A 1 93 ? -13.209 2.899 7.003 1.00 86.44 93 CYS A O 1
ATOM 755 N N . LEU A 1 94 ? -12.345 1.613 8.608 1.00 84.81 94 LEU A N 1
ATOM 756 C CA . LEU A 1 94 ? -13.484 1.753 9.514 1.00 84.81 94 LEU A CA 1
ATOM 757 C C . LEU A 1 94 ? -13.021 2.210 10.896 1.00 84.81 94 LEU A C 1
ATOM 759 O O . LEU A 1 94 ? -12.033 1.714 11.440 1.00 84.81 94 LEU A O 1
ATOM 763 N N . VAL A 1 95 ? -13.798 3.119 11.482 1.00 77.19 95 VAL A N 1
ATOM 764 C CA . VAL A 1 95 ? -13.657 3.589 12.864 1.00 77.19 95 VAL A CA 1
ATOM 765 C C . VAL A 1 95 ? -14.129 2.500 13.822 1.00 77.19 95 VAL A C 1
ATOM 767 O O . VAL A 1 95 ? -15.304 2.126 13.823 1.00 77.19 95 VAL A O 1
ATOM 770 N N . ARG A 1 96 ? -13.241 2.031 14.704 1.00 68.19 96 ARG A N 1
ATOM 771 C CA . ARG A 1 96 ? -13.637 1.341 15.934 1.00 68.19 96 ARG A CA 1
ATOM 772 C C . ARG A 1 96 ? -13.420 2.258 17.129 1.00 68.19 96 ARG A C 1
ATOM 774 O O . ARG A 1 96 ? -12.295 2.593 17.484 1.00 68.19 96 ARG A O 1
ATOM 781 N N . LEU A 1 97 ? -14.529 2.615 17.774 1.00 56.50 97 LEU A N 1
ATOM 782 C CA . LEU A 1 97 ? -14.515 3.273 19.076 1.00 56.50 97 LEU A CA 1
ATOM 783 C C . LEU A 1 97 ? -13.943 2.309 20.118 1.00 56.50 97 LEU A C 1
ATOM 785 O O . LEU A 1 97 ? -14.411 1.168 20.223 1.00 56.50 97 LEU A O 1
ATOM 789 N N . LEU A 1 98 ? -13.020 2.790 20.951 1.00 54.34 98 LEU A N 1
ATOM 790 C CA . LEU A 1 98 ? -12.696 2.156 22.226 1.00 54.34 98 LEU A CA 1
ATOM 791 C C . LEU A 1 98 ? -13.886 2.304 23.183 1.00 54.34 98 LEU A C 1
ATOM 793 O O . LEU A 1 98 ? -13.832 3.018 24.179 1.00 54.34 98 LEU A O 1
ATOM 797 N N . LYS A 1 99 ? -15.004 1.617 22.919 1.00 42.53 99 LYS A N 1
ATOM 798 C CA . LYS A 1 99 ? -15.950 1.352 24.002 1.00 42.53 99 LYS A CA 1
ATOM 799 C C . LYS A 1 99 ? -15.231 0.426 24.967 1.00 42.53 99 LYS A C 1
ATOM 801 O O . LYS A 1 99 ? -14.987 -0.729 24.629 1.00 42.53 99 LYS A O 1
ATOM 806 N N . SER A 1 100 ? -14.868 0.986 26.120 1.00 42.66 100 SER A N 1
ATOM 807 C CA . SER A 1 100 ? -14.347 0.331 27.314 1.00 42.66 100 SER A CA 1
ATOM 808 C C . SER A 1 100 ? -14.420 -1.190 27.243 1.00 42.66 100 SER A C 1
ATOM 810 O O . SER A 1 100 ? -15.504 -1.775 27.315 1.00 42.66 100 SER A O 1
ATOM 812 N N . LEU A 1 101 ? -13.254 -1.829 27.244 1.00 44.75 101 LEU A N 1
ATOM 813 C CA . LEU A 1 101 ? -13.056 -3.258 27.508 1.00 44.75 101 LEU A CA 1
ATOM 814 C C . LEU A 1 101 ? -13.544 -3.695 28.919 1.00 44.75 101 LEU A C 1
ATOM 816 O O . LEU A 1 101 ? -13.079 -4.690 29.453 1.00 44.75 101 LEU A O 1
ATOM 820 N N . HIS A 1 102 ? -14.473 -2.953 29.533 1.00 39.78 102 HIS A N 1
ATOM 821 C CA . HIS A 1 102 ? -14.996 -3.124 30.888 1.00 39.78 102 HIS A CA 1
ATOM 822 C C . HIS A 1 102 ? -16.535 -3.126 30.999 1.00 39.78 102 HIS A C 1
ATOM 824 O O . HIS A 1 102 ? -17.034 -3.343 32.096 1.00 39.78 102 HIS A O 1
ATOM 830 N N . LEU A 1 103 ? -17.317 -2.921 29.925 1.00 35.00 103 LEU A N 1
ATOM 831 C CA . LEU A 1 103 ? -18.784 -2.759 30.063 1.00 35.00 103 LEU A CA 1
ATOM 832 C C . LEU A 1 103 ? -19.674 -3.739 29.284 1.00 35.00 103 LEU A C 1
ATOM 834 O O . LEU A 1 103 ? -20.893 -3.639 29.374 1.00 35.00 103 LEU A O 1
ATOM 838 N N . TYR A 1 104 ? -19.107 -4.752 28.622 1.00 39.44 104 TYR A N 1
ATOM 839 C CA . TYR A 1 104 ? -19.889 -5.864 28.045 1.00 39.44 104 TYR A CA 1
ATOM 840 C C . TYR A 1 104 ? -19.845 -7.158 28.878 1.00 39.44 104 TYR A C 1
ATOM 842 O O . TYR A 1 104 ? -20.185 -8.221 28.375 1.00 39.44 104 TYR A O 1
ATOM 850 N N . ALA A 1 105 ? -19.453 -7.081 30.156 1.00 41.78 105 ALA A N 1
ATOM 851 C CA . ALA A 1 105 ? -19.508 -8.215 31.087 1.00 41.78 105 ALA A CA 1
ATOM 852 C C . ALA A 1 105 ? -20.702 -8.166 32.063 1.00 41.78 105 ALA A C 1
ATOM 854 O O . ALA A 1 105 ? -20.796 -9.028 32.928 1.00 41.78 105 ALA A O 1
ATOM 855 N N . LEU A 1 106 ? -21.603 -7.178 31.960 1.00 40.31 106 LEU A N 1
ATOM 856 C CA . LEU A 1 106 ? -22.668 -6.989 32.959 1.00 40.31 106 LEU A CA 1
ATOM 857 C C . LEU A 1 106 ? -24.105 -7.038 32.442 1.00 40.31 106 LEU A C 1
ATOM 859 O O . LEU A 1 106 ? -25.004 -6.867 33.251 1.00 40.31 106 LEU A O 1
ATOM 863 N N . ASN A 1 107 ? -24.366 -7.295 31.159 1.00 37.84 107 ASN A N 1
ATOM 864 C CA . ASN A 1 107 ? -25.751 -7.450 30.696 1.00 37.84 107 ASN A CA 1
ATOM 865 C C . ASN A 1 107 ?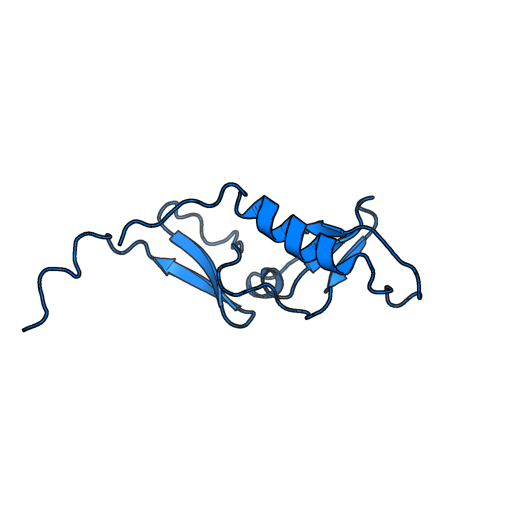 -25.862 -8.417 29.515 1.00 37.84 107 ASN A C 1
ATOM 867 O O . ASN A 1 107 ? -26.087 -8.007 28.377 1.00 37.84 107 ASN A O 1
ATOM 871 N N . MET A 1 108 ? -25.740 -9.710 29.798 1.00 28.53 108 MET A N 1
ATOM 872 C CA . MET A 1 108 ? -26.537 -10.709 29.088 1.00 28.53 108 MET A CA 1
ATOM 873 C C . MET A 1 108 ? -27.300 -11.522 30.146 1.00 28.53 108 MET A C 1
ATOM 875 O O . MET A 1 108 ? -26.690 -11.833 31.171 1.00 28.53 108 MET A O 1
ATOM 879 N N . PRO A 1 109 ? -28.612 -11.754 29.956 1.00 43.41 109 PRO A N 1
ATOM 880 C CA . PRO A 1 109 ? -29.462 -12.483 30.899 1.00 43.41 109 PRO A CA 1
ATOM 881 C C . PRO A 1 109 ? -29.035 -13.942 31.091 1.00 43.41 109 PRO A C 1
ATOM 883 O O . PRO A 1 109 ? -28.421 -14.510 30.158 1.00 43.41 109 PRO A O 1
#

pLDDT: mean 79.61, std 18.13, range [28.53, 97.31]